Protein AF-A0A2S7JE10-F1 (afdb_monomer)

Foldseek 3Di:
DAEEEDEADPVCNVVVVVVVVVCVVPDPDDYDYHYDYVVVDPDLLAQKEWAQDPDDDPDQAAPPGHGDHDDHRPQGQPDMDGNCVDPLCPCVDPVCVVPDDPCCVSRVVSDDPVNYHYDPCLAEPACQGVNEDPSRPDYDPPRDQLVDPVCVPGHPNVVVVVVVCVVPDDDPDDD

Structure (mmCIF, N/CA/C/O backbone):
data_AF-A0A2S7JE10-F1
#
_entry.id   AF-A0A2S7JE10-F1
#
loop_
_atom_site.group_PDB
_atom_site.id
_atom_site.type_symbol
_atom_site.label_atom_id
_atom_site.label_alt_id
_atom_site.label_comp_id
_atom_site.label_asym_id
_atom_site.label_entity_id
_atom_site.label_seq_id
_atom_site.pdbx_PDB_ins_code
_atom_site.Cartn_x
_atom_site.Cartn_y
_atom_site.Cartn_z
_atom_site.occupancy
_atom_site.B_iso_or_equiv
_atom_site.auth_seq_id
_atom_site.auth_comp_id
_atom_site.auth_asym_id
_atom_site.auth_atom_id
_atom_site.pdbx_PDB_model_num
ATOM 1 N N . MET A 1 1 ? -15.518 5.084 -18.293 1.00 84.81 1 MET A N 1
ATOM 2 C CA . MET A 1 1 ? -16.071 3.874 -17.648 1.00 84.81 1 MET A CA 1
ATOM 3 C C . MET A 1 1 ? -16.402 4.218 -16.202 1.00 84.81 1 MET A C 1
ATOM 5 O O . MET A 1 1 ? -15.542 4.769 -15.527 1.00 84.81 1 M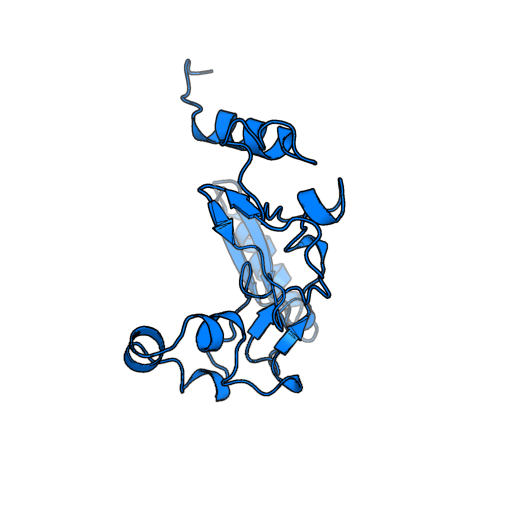ET A O 1
ATOM 9 N N . ILE A 1 2 ? -17.633 3.972 -15.753 1.00 92.38 2 ILE A N 1
ATOM 10 C CA . ILE A 1 2 ? -18.110 4.287 -14.395 1.00 92.38 2 ILE A CA 1
ATOM 11 C C . ILE A 1 2 ? -17.803 3.098 -13.473 1.00 92.38 2 ILE A C 1
ATOM 13 O O . ILE A 1 2 ? -18.113 1.964 -13.826 1.00 92.38 2 ILE A O 1
ATOM 17 N N . ARG A 1 3 ? -17.210 3.334 -12.297 1.00 93.19 3 ARG A N 1
ATOM 18 C CA . ARG A 1 3 ? -16.932 2.285 -11.296 1.00 93.19 3 ARG A CA 1
ATOM 19 C C . ARG A 1 3 ? -18.023 2.269 -10.233 1.00 93.19 3 ARG A C 1
ATOM 21 O O . ARG A 1 3 ? -18.309 3.313 -9.652 1.00 93.19 3 ARG A O 1
ATOM 28 N N . ILE A 1 4 ? -18.611 1.103 -9.985 1.00 91.50 4 ILE A N 1
ATOM 29 C CA . ILE A 1 4 ? -19.710 0.911 -9.036 1.00 91.50 4 ILE A CA 1
ATOM 30 C C . ILE A 1 4 ? -19.356 -0.254 -8.111 1.00 91.50 4 ILE A C 1
ATOM 32 O O . ILE A 1 4 ? -19.006 -1.336 -8.575 1.00 91.50 4 ILE A O 1
ATOM 36 N N . PHE A 1 5 ? -19.462 -0.033 -6.803 1.00 92.38 5 PHE A N 1
ATOM 37 C CA . PHE A 1 5 ? -19.217 -1.046 -5.779 1.00 92.38 5 PHE A CA 1
ATOM 38 C C . PHE A 1 5 ? -20.545 -1.447 -5.143 1.00 92.38 5 PHE A C 1
ATOM 40 O O . PHE A 1 5 ? -21.323 -0.576 -4.753 1.00 92.38 5 PHE A O 1
ATOM 47 N N . ILE A 1 6 ? -20.817 -2.748 -5.058 1.00 94.50 6 ILE A N 1
ATOM 48 C CA . ILE A 1 6 ? -22.088 -3.275 -4.539 1.00 94.50 6 ILE A CA 1
ATOM 49 C C . ILE A 1 6 ? -21.771 -4.296 -3.451 1.00 94.50 6 ILE A C 1
ATOM 51 O O . ILE A 1 6 ? -20.985 -5.209 -3.687 1.00 94.50 6 ILE A O 1
ATOM 55 N N . GLY A 1 7 ? -22.379 -4.166 -2.271 1.00 89.69 7 GLY A N 1
ATOM 56 C CA . GLY A 1 7 ? -22.263 -5.173 -1.213 1.00 89.69 7 GLY A CA 1
ATOM 57 C C . GLY A 1 7 ? -22.737 -6.551 -1.683 1.00 89.69 7 GLY A C 1
ATOM 58 O O . GLY A 1 7 ? -23.748 -6.653 -2.381 1.00 89.69 7 GLY A O 1
ATOM 59 N N . TYR A 1 8 ? -22.011 -7.602 -1.305 1.00 90.50 8 TYR A N 1
ATOM 60 C CA . TYR A 1 8 ? -22.389 -8.990 -1.569 1.00 90.50 8 TYR A CA 1
ATOM 61 C C . TYR A 1 8 ? -22.473 -9.776 -0.257 1.00 90.50 8 TYR A C 1
ATOM 63 O O . TYR A 1 8 ? -21.472 -9.949 0.442 1.00 90.50 8 TYR A O 1
ATOM 71 N N . ASP A 1 9 ? -23.666 -10.290 0.041 1.00 83.44 9 ASP A N 1
ATOM 72 C CA . ASP A 1 9 ? -23.924 -11.221 1.138 1.00 83.44 9 ASP A CA 1
ATOM 73 C C . ASP A 1 9 ? -24.407 -12.557 0.550 1.00 83.44 9 ASP A C 1
ATOM 75 O O . ASP A 1 9 ? -25.439 -12.576 -0.126 1.00 83.44 9 ASP A O 1
ATOM 79 N N . PRO A 1 10 ? -23.710 -13.687 0.780 1.00 78.88 10 PRO A N 1
ATOM 80 C CA . PRO A 1 10 ? -24.144 -14.983 0.261 1.00 78.88 10 PRO A CA 1
ATOM 81 C C . PRO A 1 10 ? -25.499 -15.446 0.823 1.00 78.88 10 PRO A C 1
ATOM 83 O O . PRO A 1 10 ? -26.155 -16.270 0.190 1.00 78.88 10 PRO A O 1
ATOM 86 N N . ARG A 1 11 ? -25.946 -14.920 1.974 1.00 87.44 11 ARG A N 1
ATOM 87 C CA . ARG A 1 11 ? -27.270 -15.215 2.553 1.00 87.44 11 ARG A CA 1
ATOM 88 C C . ARG A 1 11 ? -28.408 -14.556 1.768 1.00 87.44 11 ARG A C 1
ATOM 90 O O . ARG A 1 11 ? -29.533 -15.039 1.821 1.00 87.44 11 ARG A O 1
ATOM 97 N N . GLU A 1 12 ? -28.111 -13.492 1.017 1.00 91.00 12 GLU A N 1
ATOM 98 C CA . GLU A 1 12 ? -29.081 -12.693 0.253 1.00 91.00 12 GLU A CA 1
ATOM 99 C C . GLU A 1 12 ? -28.551 -12.314 -1.147 1.00 91.00 12 GLU A C 1
ATOM 101 O O . GLU A 1 12 ? -28.749 -11.200 -1.636 1.00 91.00 12 GLU A O 1
ATOM 106 N N . ALA A 1 13 ? -27.887 -13.247 -1.842 1.00 88.38 13 ALA A N 1
ATOM 107 C CA . ALA A 1 13 ? -27.207 -12.984 -3.121 1.00 88.38 13 ALA A CA 1
ATOM 108 C C . ALA A 1 13 ? -28.113 -12.360 -4.210 1.00 88.38 13 ALA A C 1
ATOM 110 O O . ALA A 1 13 ? -27.641 -11.634 -5.091 1.00 88.38 13 ALA A O 1
ATOM 111 N N . VAL A 1 14 ? -29.428 -12.598 -4.136 1.00 90.12 14 VAL A N 1
ATOM 112 C CA . VAL A 1 14 ? -30.427 -12.012 -5.042 1.00 90.12 14 VAL A CA 1
ATOM 113 C C . VAL A 1 14 ? -30.386 -10.479 -5.053 1.00 90.12 14 VAL A C 1
ATOM 115 O O . VAL A 1 14 ? -30.531 -9.885 -6.121 1.00 90.12 14 VAL A O 1
ATOM 118 N N . ALA A 1 15 ? -30.115 -9.827 -3.915 1.00 87.88 15 ALA A N 1
ATOM 119 C CA . ALA A 1 15 ? -30.069 -8.368 -3.821 1.00 87.88 15 ALA A CA 1
ATOM 120 C C . ALA A 1 15 ? -28.933 -7.775 -4.674 1.00 87.88 15 ALA A C 1
ATOM 122 O O . ALA A 1 15 ? -29.152 -6.829 -5.438 1.00 87.88 15 ALA A O 1
ATOM 123 N N . TYR A 1 16 ? -27.743 -8.385 -4.615 1.00 95.25 16 TYR A N 1
ATOM 124 C CA . TYR A 1 16 ? -26.602 -8.014 -5.455 1.00 95.25 16 TYR A CA 1
ATOM 125 C C . TYR A 1 16 ? -26.938 -8.170 -6.944 1.00 95.25 16 TYR A C 1
ATOM 127 O O . TYR A 1 16 ? -26.761 -7.230 -7.721 1.00 95.25 16 TYR A O 1
ATOM 135 N N . HIS A 1 17 ? -27.467 -9.331 -7.348 1.00 95.50 17 HIS A N 1
ATOM 136 C CA . HIS A 1 17 ? -27.741 -9.618 -8.758 1.00 95.50 17 HIS A CA 1
ATOM 137 C C . HIS A 1 17 ? -28.845 -8.735 -9.348 1.00 95.50 17 HIS A C 1
ATOM 139 O O . HIS A 1 17 ? -28.707 -8.278 -10.483 1.00 95.50 17 HIS A O 1
ATOM 145 N N . VAL A 1 18 ? -29.909 -8.447 -8.590 1.00 96.62 18 VAL A N 1
ATOM 146 C CA . VAL A 1 18 ? -30.977 -7.531 -9.026 1.00 96.62 18 VAL A CA 1
ATOM 147 C C . VAL A 1 18 ? -30.424 -6.121 -9.240 1.00 96.62 18 VAL A C 1
ATOM 149 O O . VAL A 1 18 ? -30.675 -5.520 -10.288 1.00 96.62 18 VAL A O 1
ATOM 152 N N . CYS A 1 19 ? -29.624 -5.616 -8.295 1.00 95.19 19 CYS A N 1
ATOM 153 C CA . CYS A 1 19 ? -28.987 -4.304 -8.403 1.00 95.19 19 CYS A CA 1
ATOM 154 C C . CYS A 1 19 ? -28.026 -4.236 -9.602 1.00 95.19 19 CYS A C 1
ATOM 156 O O . CYS A 1 19 ? -28.164 -3.362 -10.463 1.00 95.19 19 CYS A O 1
ATOM 158 N N . ALA A 1 20 ? -27.111 -5.206 -9.715 1.00 96.62 20 ALA A N 1
ATOM 159 C CA . ALA A 1 20 ? -26.136 -5.275 -10.800 1.00 96.62 20 ALA A CA 1
ATOM 160 C C . ALA A 1 20 ? -26.811 -5.365 -12.181 1.00 96.62 20 ALA A C 1
ATOM 162 O O . ALA A 1 20 ? -26.449 -4.626 -13.096 1.00 96.62 20 ALA A O 1
ATOM 163 N N . ASN A 1 21 ?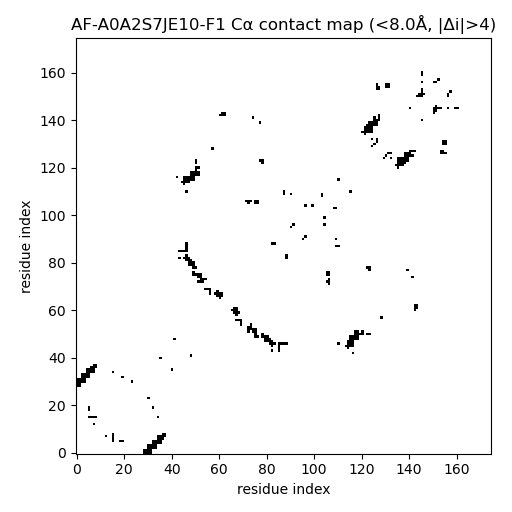 -27.836 -6.212 -12.327 1.00 96.75 21 ASN A N 1
ATOM 164 C CA . ASN A 1 21 ? -28.583 -6.354 -13.578 1.00 96.75 21 ASN A CA 1
ATOM 165 C C . ASN A 1 21 ? -29.342 -5.069 -13.952 1.00 96.75 21 ASN A C 1
ATOM 167 O O . ASN A 1 21 ? -29.363 -4.681 -15.120 1.00 96.75 21 ASN A O 1
ATOM 171 N N . SER A 1 22 ? -29.937 -4.382 -12.971 1.00 96.56 22 SER A N 1
ATOM 172 C CA . SER A 1 22 ? -30.597 -3.089 -13.193 1.00 96.56 22 SER A CA 1
ATOM 173 C C . SER A 1 22 ? -29.611 -2.041 -13.725 1.00 96.56 22 SER A C 1
ATOM 175 O O . SER A 1 22 ? -29.868 -1.403 -14.747 1.00 96.56 22 SER A O 1
ATOM 177 N N . ILE A 1 23 ? -28.431 -1.932 -13.104 1.00 97.38 23 ILE A N 1
ATOM 178 C CA . ILE A 1 23 ? -27.361 -1.027 -13.548 1.00 97.38 23 ILE A CA 1
ATOM 179 C C . ILE A 1 23 ? -26.952 -1.330 -14.993 1.00 97.38 23 ILE A C 1
ATOM 181 O O . ILE A 1 23 ? -26.913 -0.4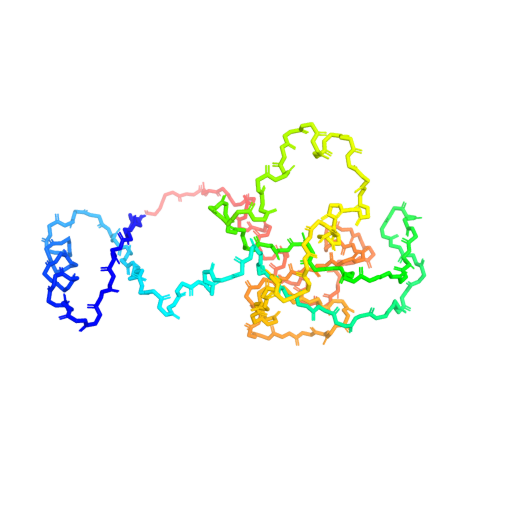16 -15.815 1.00 97.38 23 ILE A O 1
ATOM 185 N N . VAL A 1 24 ? -26.695 -2.599 -15.326 1.00 94.75 24 VAL A N 1
ATOM 186 C CA . VAL A 1 24 ? -26.296 -3.005 -16.686 1.00 94.75 24 VAL A CA 1
ATOM 187 C C . VAL A 1 24 ? -27.362 -2.640 -17.723 1.00 94.75 24 VAL A C 1
ATOM 189 O O . VAL A 1 24 ? -27.023 -2.157 -18.800 1.00 94.75 24 VAL A O 1
ATOM 192 N N . ARG A 1 25 ? -28.651 -2.816 -17.406 1.00 97.38 25 ARG A N 1
ATOM 193 C CA . ARG A 1 25 ? -29.761 -2.511 -18.327 1.00 97.38 25 ARG A CA 1
ATOM 194 C C . ARG A 1 25 ? -29.966 -1.020 -18.587 1.00 97.38 25 ARG A C 1
ATOM 196 O O . ARG A 1 25 ? -30.496 -0.664 -19.638 1.00 97.38 25 ARG A O 1
ATOM 203 N N . HIS A 1 26 ? -29.619 -0.164 -17.629 1.00 97.25 26 HIS A N 1
ATOM 204 C CA . HIS A 1 26 ? -29.956 1.262 -17.672 1.00 97.25 26 HIS A CA 1
ATOM 205 C C . HIS A 1 26 ? -28.751 2.189 -17.867 1.00 97.25 26 HIS A C 1
ATOM 207 O O . HIS A 1 26 ? -28.935 3.361 -18.212 1.00 97.25 26 HIS A O 1
ATOM 213 N N . ALA A 1 27 ? -27.526 1.699 -17.678 1.00 95.69 27 ALA A N 1
ATOM 214 C CA . ALA A 1 27 ? -26.325 2.488 -17.902 1.00 95.69 27 ALA A CA 1
ATOM 215 C C . ALA A 1 27 ? -26.192 2.899 -19.379 1.00 95.69 27 ALA A C 1
ATOM 217 O O . ALA A 1 27 ? -26.257 2.078 -20.288 1.00 95.69 27 ALA A O 1
ATOM 218 N N . ARG A 1 28 ? -25.961 4.195 -19.621 1.00 96.81 28 ARG A N 1
ATOM 219 C CA . ARG A 1 28 ? -25.696 4.761 -20.962 1.00 96.81 28 ARG A CA 1
ATOM 220 C C . ARG A 1 28 ? -24.202 4.923 -21.262 1.00 96.81 28 ARG A C 1
ATOM 222 O O . ARG A 1 28 ? -23.826 5.479 -22.287 1.00 96.81 28 ARG A O 1
ATOM 229 N N . GLN A 1 29 ? -23.354 4.473 -20.344 1.00 96.81 29 GLN A N 1
ATOM 230 C CA . GLN A 1 29 ? -21.898 4.481 -20.434 1.00 96.81 29 GLN A CA 1
ATOM 231 C C . GLN A 1 29 ? -21.371 3.147 -19.885 1.00 96.81 29 GLN A C 1
ATOM 233 O O . GLN A 1 29 ? -22.025 2.568 -19.017 1.00 96.81 29 GLN A O 1
ATOM 238 N N . PRO A 1 30 ? -20.199 2.658 -20.330 1.00 97.31 30 PRO A N 1
ATOM 239 C CA . PRO A 1 30 ? -19.614 1.428 -19.799 1.00 97.31 30 PRO A CA 1
ATOM 240 C C . PRO A 1 30 ? -19.436 1.484 -18.277 1.00 97.31 30 PRO A C 1
ATOM 242 O O . PRO A 1 30 ? -18.885 2.463 -17.761 1.00 97.31 30 PRO A O 1
ATOM 245 N N . VAL A 1 31 ? -19.854 0.426 -17.581 1.00 96.75 31 VAL A N 1
ATOM 246 C CA . VAL A 1 31 ? -19.737 0.266 -16.124 1.00 96.75 31 VAL A CA 1
ATOM 247 C C . VAL A 1 31 ? -18.779 -0.872 -15.770 1.00 96.75 31 VAL A C 1
ATOM 249 O O . VAL A 1 31 ? -18.721 -1.878 -16.471 1.00 96.75 31 VAL A O 1
ATOM 252 N N . ALA A 1 32 ? -18.062 -0.723 -14.661 1.00 96.81 32 ALA A N 1
ATOM 253 C CA . ALA A 1 32 ? -17.361 -1.797 -13.966 1.00 96.81 32 ALA A CA 1
ATOM 254 C C . ALA A 1 32 ? -18.033 -1.988 -12.603 1.00 96.81 32 ALA A C 1
ATOM 256 O O . ALA A 1 32 ? -18.100 -1.041 -11.816 1.00 96.81 32 ALA A O 1
ATOM 257 N N . ILE A 1 33 ? -18.561 -3.186 -12.353 1.00 96.44 33 ILE A N 1
ATOM 258 C CA . ILE A 1 33 ? -19.262 -3.532 -11.114 1.00 96.44 33 ILE A CA 1
ATOM 259 C C . ILE A 1 33 ? -18.355 -4.444 -10.291 1.00 96.44 33 ILE A C 1
ATOM 261 O O . ILE A 1 33 ? -18.026 -5.542 -10.737 1.00 96.44 33 ILE A O 1
ATOM 265 N N . THR A 1 34 ? -17.976 -3.995 -9.095 1.00 94.44 34 THR A N 1
ATOM 266 C CA . THR A 1 34 ? -17.126 -4.756 -8.173 1.00 94.44 34 THR A CA 1
ATOM 267 C C . THR A 1 34 ? -17.946 -5.196 -6.956 1.00 94.44 34 THR A C 1
ATOM 269 O O . THR A 1 34 ? -18.407 -4.331 -6.201 1.00 94.44 34 THR A O 1
ATOM 272 N N . PRO A 1 35 ? -18.141 -6.508 -6.730 1.00 91.94 35 PRO A N 1
ATOM 273 C CA . PRO A 1 35 ? -18.759 -6.998 -5.506 1.00 91.94 35 PRO A CA 1
ATOM 274 C C . PRO A 1 35 ? -17.851 -6.735 -4.301 1.00 91.94 35 PRO A C 1
ATOM 276 O O . PRO A 1 35 ? -16.663 -7.047 -4.327 1.00 91.94 35 PRO A O 1
ATOM 279 N N . LEU A 1 36 ? -18.427 -6.200 -3.230 1.00 87.50 36 LEU A N 1
ATOM 280 C CA . LEU A 1 36 ? -17.804 -6.099 -1.915 1.00 87.50 36 LEU A CA 1
ATOM 281 C C . LEU A 1 36 ? -18.320 -7.255 -1.062 1.00 87.50 36 LEU A C 1
ATOM 283 O O . LEU A 1 36 ? -19.308 -7.118 -0.341 1.00 87.50 36 LEU A O 1
ATOM 287 N N . ALA A 1 37 ? -17.689 -8.417 -1.203 1.00 82.44 37 ALA A N 1
ATOM 288 C CA . ALA A 1 37 ? -17.997 -9.575 -0.378 1.00 82.44 37 ALA A CA 1
ATOM 289 C C . ALA A 1 37 ? -17.100 -9.574 0.859 1.00 82.44 37 ALA A C 1
ATOM 291 O O . ALA A 1 37 ? -15.887 -9.458 0.716 1.00 82.44 37 ALA A O 1
ATOM 292 N N . LEU A 1 38 ? -17.657 -9.761 2.058 1.00 68.94 38 LEU A N 1
ATOM 293 C CA . LEU A 1 38 ? -16.886 -9.637 3.306 1.00 68.94 38 LEU A CA 1
ATOM 294 C C . LEU A 1 38 ? -15.630 -10.530 3.345 1.00 68.94 38 LEU A C 1
ATOM 296 O O . LEU A 1 38 ? -14.586 -10.095 3.794 1.00 68.94 38 LEU A O 1
ATOM 300 N N . HIS A 1 39 ? -15.690 -11.743 2.792 1.00 69.56 39 HIS A N 1
ATOM 301 C CA . HIS A 1 39 ? -14.535 -12.652 2.710 1.00 69.56 39 HIS A CA 1
ATOM 302 C C . HIS A 1 39 ? -13.479 -12.245 1.664 1.00 69.56 39 HIS A C 1
ATOM 304 O O . HIS A 1 39 ? -12.370 -12.767 1.672 1.00 69.56 39 HIS A O 1
ATOM 310 N N . THR A 1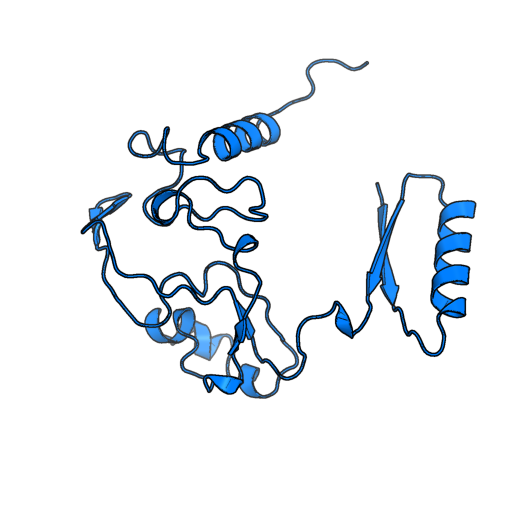 40 ? -13.838 -11.360 0.730 1.00 71.25 40 THR A N 1
ATOM 311 C CA . THR A 1 40 ? -12.900 -10.703 -0.198 1.00 71.25 40 THR A CA 1
ATOM 312 C C . THR A 1 40 ? -12.381 -9.387 0.367 1.00 71.25 40 THR A C 1
ATOM 314 O O . THR A 1 40 ? -11.413 -8.834 -0.152 1.00 71.25 40 THR A O 1
ATOM 317 N N . LEU A 1 41 ? -13.036 -8.882 1.418 1.00 67.44 41 LEU A N 1
ATOM 318 C CA . LEU A 1 41 ? -12.532 -7.773 2.194 1.00 67.44 41 LEU A CA 1
ATOM 319 C C . LEU A 1 41 ? -11.425 -8.288 3.126 1.00 67.44 41 LEU A C 1
ATOM 321 O O . LEU A 1 41 ? -11.370 -9.473 3.461 1.00 67.44 41 LEU A O 1
ATOM 325 N N . PRO A 1 42 ? -10.494 -7.412 3.505 1.00 70.19 42 PRO A N 1
ATOM 326 C CA . PRO A 1 42 ? -9.373 -7.776 4.357 1.00 70.19 42 PRO A CA 1
ATOM 327 C C . PRO A 1 42 ? -9.879 -8.197 5.741 1.00 70.19 42 PRO A C 1
ATOM 329 O O . PRO A 1 42 ? -10.935 -7.742 6.172 1.00 70.19 42 PRO A O 1
ATOM 332 N N . ASP A 1 43 ? -9.119 -9.036 6.444 1.00 81.94 43 ASP A N 1
ATOM 333 C CA . ASP A 1 43 ? -9.447 -9.488 7.799 1.00 81.94 43 ASP A CA 1
ATOM 334 C C . ASP A 1 43 ? -9.687 -8.289 8.737 1.00 81.94 43 ASP A C 1
ATOM 336 O O . ASP A 1 43 ? -8.753 -7.584 9.126 1.00 81.94 43 ASP A O 1
ATOM 340 N N . GLU A 1 44 ? -10.952 -8.059 9.106 1.00 82.44 44 GLU A N 1
ATOM 341 C CA . GLU A 1 44 ? -11.372 -6.910 9.918 1.00 82.44 44 GLU A CA 1
ATOM 342 C C . GLU A 1 44 ? -10.812 -6.947 11.349 1.00 82.44 44 GLU A C 1
ATOM 344 O O . GLU A 1 44 ? -10.784 -5.911 12.019 1.00 82.44 44 GLU A O 1
ATOM 349 N N . SER A 1 45 ? -10.316 -8.106 11.810 1.00 89.69 45 SER A N 1
ATOM 350 C CA . SER A 1 45 ? -9.601 -8.218 13.089 1.00 89.69 45 SER A CA 1
ATOM 351 C C . SER A 1 45 ? -8.222 -7.556 13.062 1.00 89.69 45 SER A C 1
ATOM 353 O O . SER A 1 45 ? -7.609 -7.353 14.111 1.00 89.69 45 SER A O 1
ATOM 355 N N . LYS A 1 46 ? -7.705 -7.228 11.872 1.00 94.62 46 LYS A N 1
ATOM 356 C CA . LYS A 1 46 ? -6.400 -6.592 11.702 1.00 94.62 46 LYS A CA 1
ATOM 357 C C . LYS A 1 46 ? -6.546 -5.077 11.677 1.00 94.62 46 LYS A C 1
ATOM 359 O O . LYS A 1 46 ? -7.437 -4.512 11.041 1.00 94.62 46 LYS A O 1
ATOM 364 N N . ALA A 1 47 ? -5.628 -4.405 12.362 1.00 95.94 47 ALA A N 1
ATOM 365 C CA . ALA A 1 47 ? -5.526 -2.951 12.361 1.00 95.94 47 ALA A CA 1
ATOM 366 C C . ALA A 1 47 ? -4.880 -2.441 11.065 1.00 95.94 47 ALA A C 1
ATOM 368 O O . ALA A 1 47 ? -5.266 -1.396 10.536 1.00 95.94 47 ALA A O 1
ATOM 369 N N . VAL A 1 48 ? -3.910 -3.191 10.545 1.00 95.38 48 VAL A N 1
ATOM 370 C CA . VAL A 1 48 ? -3.278 -2.952 9.246 1.00 95.38 48 VAL A CA 1
ATOM 371 C C . VAL A 1 48 ? -2.977 -4.285 8.578 1.00 95.38 48 VAL A C 1
ATOM 373 O O . VAL A 1 48 ? -2.763 -5.290 9.255 1.00 95.38 48 VAL A O 1
ATOM 376 N N . MET A 1 49 ? -2.910 -4.294 7.253 1.00 95.25 49 MET A N 1
ATOM 377 C CA . MET A 1 49 ? -2.398 -5.426 6.487 1.00 95.25 49 MET A CA 1
ATOM 378 C C . MET A 1 49 ? -1.343 -4.938 5.501 1.00 95.25 49 MET A C 1
ATOM 380 O O . MET A 1 49 ? -1.518 -3.911 4.846 1.00 95.25 49 MET A O 1
ATOM 384 N N . CYS A 1 50 ? -0.234 -5.662 5.406 1.00 95.88 50 CYS A N 1
ATOM 385 C CA . CYS A 1 50 ? 0.866 -5.329 4.504 1.00 95.88 50 CYS A CA 1
ATOM 386 C C . CYS A 1 50 ? 1.596 -6.597 4.057 1.00 95.88 50 CYS A C 1
ATOM 388 O O . CYS A 1 50 ? 1.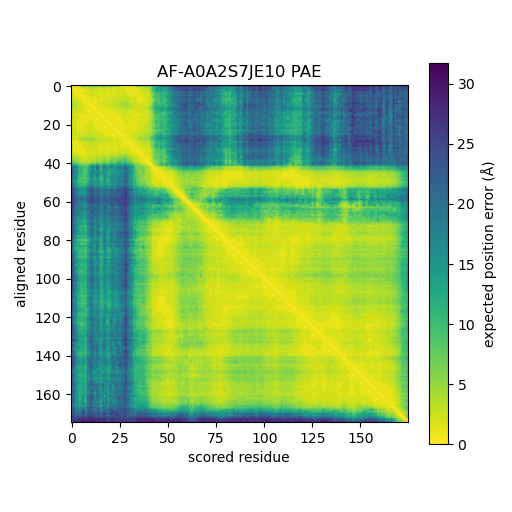414 -7.671 4.632 1.00 95.88 50 CYS A O 1
ATOM 390 N N . VAL A 1 51 ? 2.426 -6.494 3.021 1.00 95.69 51 VAL A N 1
ATOM 391 C CA . VAL A 1 51 ? 3.322 -7.601 2.666 1.00 95.69 51 VAL A CA 1
ATOM 392 C C . VAL A 1 51 ? 4.477 -7.633 3.660 1.00 95.69 51 VAL A C 1
ATOM 394 O O . VAL A 1 51 ? 5.238 -6.672 3.785 1.00 95.69 51 VAL A O 1
ATOM 397 N N . GLN A 1 52 ? 4.603 -8.760 4.352 1.00 94.94 52 GLN A N 1
ATOM 398 C CA . GLN A 1 52 ? 5.604 -8.971 5.388 1.00 94.94 52 GLN A CA 1
ATOM 399 C C . GLN A 1 52 ? 6.875 -9.557 4.767 1.00 94.94 52 GLN A C 1
ATOM 401 O O . GLN A 1 52 ? 7.039 -10.769 4.647 1.00 94.94 52 GLN A O 1
ATOM 406 N N . HIS A 1 53 ? 7.769 -8.678 4.315 1.00 92.50 53 HIS A N 1
ATOM 407 C CA . HIS A 1 53 ? 9.069 -9.075 3.776 1.00 92.50 53 HIS A CA 1
ATOM 408 C C . HIS A 1 53 ? 10.020 -9.511 4.894 1.00 92.50 53 HIS A C 1
ATOM 410 O O . HIS A 1 53 ? 10.326 -8.715 5.783 1.00 92.50 53 HIS A O 1
ATOM 416 N N . ASP A 1 54 ? 10.533 -10.737 4.810 1.00 84.94 54 ASP A N 1
ATOM 417 C CA . ASP A 1 54 ? 11.737 -11.154 5.534 1.00 84.94 54 ASP A CA 1
ATOM 418 C C . ASP A 1 54 ? 12.954 -10.868 4.645 1.00 84.94 54 ASP A C 1
ATOM 420 O O . ASP A 1 54 ? 13.297 -11.634 3.742 1.00 84.94 54 ASP A O 1
ATOM 424 N N . TYR A 1 55 ? 13.523 -9.674 4.809 1.00 78.00 55 TYR A N 1
ATOM 425 C CA . TYR A 1 55 ? 14.551 -9.136 3.925 1.00 78.00 55 TYR A CA 1
ATOM 426 C C . TYR A 1 55 ? 15.802 -8.732 4.706 1.00 78.00 55 TYR A C 1
ATOM 428 O O . TYR A 1 55 ? 15.717 -7.989 5.685 1.00 78.00 55 TYR A O 1
ATOM 436 N N . LYS A 1 56 ? 16.962 -9.158 4.195 1.00 78.69 56 LYS A N 1
ATOM 437 C CA . LYS A 1 56 ? 18.295 -8.712 4.617 1.00 78.69 56 LYS A CA 1
ATOM 438 C C . LYS A 1 56 ? 18.977 -7.968 3.478 1.00 78.69 56 LYS A C 1
ATOM 440 O O . LYS A 1 56 ? 18.864 -8.384 2.322 1.00 78.69 56 LYS A O 1
ATOM 445 N N . THR A 1 57 ? 19.674 -6.882 3.792 1.00 76.56 57 THR A N 1
ATOM 446 C CA . THR A 1 57 ? 20.294 -6.014 2.791 1.00 76.56 57 THR A CA 1
ATOM 447 C C . THR A 1 57 ? 21.341 -6.741 1.969 1.00 76.56 57 THR A C 1
ATOM 449 O O . THR A 1 57 ? 22.258 -7.364 2.497 1.00 76.56 57 THR A O 1
ATOM 452 N N . LYS A 1 58 ? 21.226 -6.619 0.645 1.00 78.25 58 LYS A N 1
ATOM 453 C CA . LYS A 1 58 ? 22.241 -7.116 -0.298 1.00 78.25 58 LYS A CA 1
ATOM 454 C C . LYS A 1 58 ? 23.225 -6.026 -0.726 1.00 78.25 58 LYS A C 1
ATOM 456 O O . LYS A 1 58 ? 24.384 -6.313 -0.996 1.00 78.25 58 LYS A O 1
ATOM 461 N N . ALA A 1 59 ? 22.777 -4.771 -0.741 1.00 75.75 59 ALA A N 1
ATOM 462 C CA . ALA A 1 59 ? 23.584 -3.595 -1.054 1.00 75.75 59 ALA A CA 1
ATOM 463 C C . ALA A 1 59 ? 23.756 -2.703 0.184 1.00 75.75 59 ALA A C 1
ATOM 465 O O . ALA A 1 59 ? 22.830 -2.582 0.983 1.00 75.75 59 ALA A O 1
ATOM 466 N N . GLN A 1 60 ? 24.913 -2.050 0.329 1.00 66.75 60 GLN A N 1
ATOM 467 C CA . GLN A 1 60 ? 25.240 -1.167 1.467 1.00 66.75 60 GLN A CA 1
ATOM 468 C C . GLN A 1 60 ? 24.720 0.280 1.284 1.00 66.75 60 GLN A C 1
ATOM 470 O O . GLN A 1 60 ? 24.556 1.016 2.260 1.00 66.75 60 GLN A O 1
ATOM 475 N N . GLY A 1 61 ? 24.410 0.685 0.047 1.00 72.50 61 GLY A N 1
ATOM 476 C CA . GLY A 1 61 ? 23.904 2.015 -0.310 1.00 72.50 61 GLY A CA 1
ATOM 477 C C . GLY A 1 61 ? 22.639 1.962 -1.172 1.00 72.50 61 GLY A C 1
ATOM 478 O O . GLY A 1 61 ? 22.300 0.915 -1.719 1.00 72.50 61 GLY A O 1
ATOM 479 N N . LYS A 1 62 ? 21.941 3.096 -1.253 1.00 76.56 62 LYS A N 1
ATOM 480 C CA . LYS A 1 62 ? 20.782 3.360 -2.118 1.00 76.56 62 LYS A CA 1
ATOM 481 C C . LYS A 1 62 ? 21.035 4.601 -2.981 1.00 76.56 62 LYS A C 1
ATOM 483 O O . LYS A 1 62 ? 22.071 5.257 -2.851 1.00 76.56 62 LYS A O 1
ATOM 488 N N . TYR A 1 63 ? 20.056 4.955 -3.814 1.00 75.94 63 TYR A N 1
ATOM 489 C CA . TYR A 1 63 ? 20.010 6.219 -4.547 1.00 75.94 63 TYR A CA 1
ATOM 490 C C . TYR A 1 63 ? 20.355 7.428 -3.656 1.00 75.94 63 TYR A C 1
ATOM 492 O O . TYR A 1 63 ? 20.044 7.471 -2.459 1.00 75.94 63 TYR A O 1
ATOM 500 N N . LEU A 1 64 ? 21.042 8.404 -4.256 1.00 79.00 64 LEU A N 1
ATOM 501 C CA . LEU A 1 64 ? 21.462 9.654 -3.611 1.00 79.00 64 LEU A CA 1
ATOM 502 C C . LEU A 1 64 ? 22.318 9.460 -2.341 1.00 79.00 64 LEU A C 1
ATOM 504 O O . LEU A 1 64 ? 22.270 10.274 -1.423 1.00 79.00 64 LEU A O 1
ATOM 508 N N . GLY A 1 65 ? 23.092 8.371 -2.263 1.00 77.69 65 GLY A N 1
ATOM 509 C CA . GLY A 1 65 ? 24.027 8.124 -1.157 1.00 77.69 65 GLY A CA 1
ATOM 510 C C . GLY A 1 65 ? 23.360 7.726 0.164 1.00 77.69 65 GLY A C 1
ATOM 511 O O . GLY A 1 65 ? 24.015 7.696 1.208 1.00 77.69 65 GLY A O 1
ATOM 512 N N . SER A 1 66 ? 22.064 7.403 0.142 1.00 77.25 66 SER A N 1
ATOM 513 C CA . SER A 1 66 ? 21.344 6.963 1.338 1.00 77.25 66 SER A CA 1
ATOM 514 C C . SER A 1 66 ? 21.856 5.601 1.816 1.00 77.25 66 SER A C 1
ATOM 516 O O . SER A 1 66 ? 22.107 4.697 1.020 1.00 77.25 66 SER A O 1
ATOM 518 N N . LYS A 1 67 ? 21.999 5.422 3.134 1.00 81.75 67 LYS A N 1
ATOM 519 C CA . LYS A 1 67 ? 22.465 4.151 3.712 1.00 81.75 67 LYS A CA 1
ATOM 520 C C . LYS A 1 67 ? 21.383 3.076 3.595 1.00 81.75 67 LYS A C 1
ATOM 522 O O . LYS A 1 67 ? 20.221 3.325 3.919 1.00 81.75 67 LYS A O 1
ATOM 527 N N . ASN A 1 68 ? 21.769 1.860 3.212 1.00 81.38 68 ASN A N 1
ATOM 528 C CA . ASN A 1 68 ? 20.872 0.708 3.218 1.00 81.38 68 ASN A CA 1
ATOM 529 C C . ASN A 1 68 ? 21.184 -0.185 4.428 1.00 81.38 68 ASN A C 1
ATOM 531 O O . ASN A 1 68 ? 22.192 -0.881 4.445 1.00 81.38 68 ASN A O 1
ATOM 535 N N . GLN A 1 69 ? 20.334 -0.151 5.455 1.00 82.12 69 GLN A N 1
ATOM 536 C CA . GLN A 1 69 ? 20.550 -0.887 6.711 1.00 82.12 69 GLN A CA 1
ATOM 537 C C . GLN A 1 69 ? 19.428 -1.884 6.982 1.00 82.12 69 GLN A C 1
ATOM 539 O O . GLN A 1 69 ? 18.292 -1.667 6.545 1.00 82.12 69 GLN A O 1
ATOM 544 N N . ASP A 1 70 ? 19.744 -2.946 7.714 1.00 85.31 70 ASP A N 1
ATOM 545 C CA . ASP A 1 70 ? 18.762 -3.905 8.212 1.00 85.31 70 ASP A CA 1
ATOM 546 C C . ASP A 1 70 ? 18.025 -3.352 9.430 1.00 85.31 70 ASP A C 1
ATOM 548 O O . ASP A 1 70 ? 18.614 -2.726 10.311 1.00 85.31 70 ASP A O 1
ATOM 552 N N . TYR A 1 71 ? 16.714 -3.575 9.472 1.00 85.44 71 TYR A N 1
ATOM 553 C CA . TYR A 1 71 ? 15.876 -3.276 10.627 1.00 85.44 71 TYR A CA 1
ATOM 554 C C . TYR A 1 71 ? 14.568 -4.080 10.565 1.00 85.44 71 TYR A C 1
ATOM 556 O O . TYR A 1 71 ? 14.155 -4.489 9.476 1.00 85.44 71 TYR A O 1
ATOM 564 N N . PRO A 1 72 ? 13.882 -4.291 11.705 1.00 90.19 72 PRO A N 1
ATOM 565 C CA . PRO A 1 72 ? 12.615 -5.017 11.729 1.00 90.19 72 PRO A CA 1
ATOM 566 C C . PRO A 1 72 ? 11.564 -4.371 10.825 1.00 90.19 72 PRO A C 1
ATOM 568 O O . PRO A 1 72 ? 11.446 -3.144 10.799 1.00 90.19 72 PRO A O 1
ATOM 571 N N . ARG A 1 73 ? 10.765 -5.194 10.135 1.00 92.06 73 ARG A N 1
ATOM 572 C CA . ARG A 1 73 ? 9.651 -4.754 9.268 1.00 92.06 73 ARG A CA 1
ATOM 573 C C . ARG A 1 73 ? 10.081 -3.885 8.082 1.00 92.06 73 ARG A C 1
ATOM 575 O O . ARG A 1 73 ? 9.340 -3.029 7.595 1.00 92.06 73 ARG A O 1
ATOM 582 N N . LYS A 1 74 ? 11.308 -4.086 7.604 1.00 91.56 74 LYS A N 1
ATOM 583 C CA . LYS A 1 74 ? 11.830 -3.365 6.447 1.00 91.56 74 LYS A CA 1
ATOM 584 C C . LYS A 1 74 ? 10.987 -3.624 5.198 1.00 91.56 74 LYS A C 1
ATOM 586 O O . LYS A 1 74 ? 10.657 -4.759 4.882 1.00 91.56 74 LYS A O 1
ATOM 591 N N . ASN A 1 75 ? 10.668 -2.544 4.483 1.00 91.94 75 ASN A N 1
ATOM 592 C CA . ASN A 1 75 ? 9.815 -2.514 3.288 1.00 91.94 75 ASN A CA 1
ATOM 593 C C . ASN A 1 75 ? 8.328 -2.863 3.516 1.00 91.94 75 ASN A C 1
ATOM 595 O O . ASN A 1 75 ? 7.573 -2.854 2.545 1.00 91.94 75 ASN A O 1
ATOM 599 N N . TRP A 1 76 ? 7.868 -3.099 4.753 1.00 95.12 76 TRP A N 1
ATOM 600 C CA . TRP A 1 76 ? 6.465 -3.457 5.026 1.00 95.12 76 TRP A CA 1
ATOM 601 C C . TRP A 1 76 ? 5.503 -2.290 4.766 1.00 95.12 76 TRP A C 1
ATOM 603 O O . TRP A 1 76 ? 4.466 -2.465 4.139 1.00 95.12 76 TRP A O 1
ATOM 613 N N . SER A 1 77 ? 5.866 -1.076 5.184 1.00 93.31 77 SER A N 1
ATOM 614 C CA . SER A 1 77 ? 4.997 0.113 5.141 1.00 93.31 77 SER A CA 1
ATOM 615 C C . SER A 1 77 ? 4.93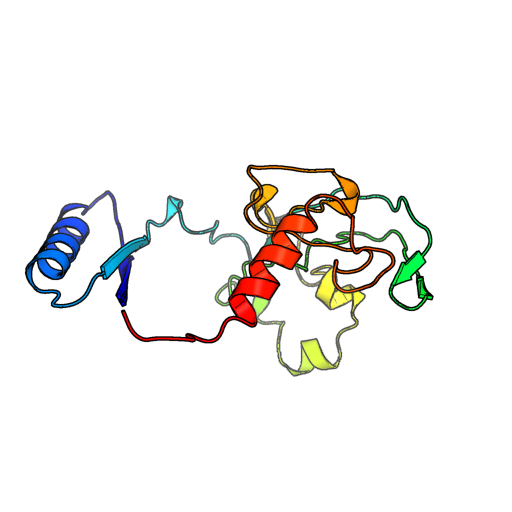9 0.845 3.792 1.00 93.31 77 SER A C 1
ATOM 617 O O . SER A 1 77 ? 4.441 1.962 3.720 1.00 93.31 77 SER A O 1
ATOM 619 N N . SER A 1 78 ? 5.436 0.230 2.718 1.00 91.75 78 SER A N 1
ATOM 620 C CA . SER A 1 78 ? 5.383 0.797 1.358 1.00 91.75 78 SER A CA 1
ATOM 621 C C . SER A 1 78 ? 4.010 0.663 0.703 1.00 91.75 78 SER A C 1
ATOM 623 O O . SER A 1 78 ? 3.612 1.520 -0.078 1.00 91.75 78 SER A O 1
ATOM 625 N N . VAL A 1 79 ? 3.275 -0.390 1.063 1.00 93.31 79 VAL A N 1
ATOM 626 C CA . VAL A 1 79 ? 1.870 -0.587 0.710 1.00 93.31 79 VAL A CA 1
ATOM 627 C C . VAL A 1 79 ? 1.169 -1.110 1.950 1.00 93.31 79 VAL A C 1
ATOM 629 O O . VAL A 1 79 ? 1.511 -2.176 2.465 1.00 93.31 79 VAL A O 1
ATOM 632 N N . VAL A 1 80 ? 0.199 -0.343 2.438 1.00 94.50 80 VAL A N 1
ATOM 633 C CA . VAL A 1 80 ? -0.543 -0.664 3.655 1.00 94.50 80 VAL A CA 1
ATOM 634 C C . VAL A 1 80 ? -2.022 -0.549 3.365 1.00 94.50 80 VAL A C 1
ATOM 636 O O . VAL A 1 80 ? -2.497 0.484 2.896 1.00 94.50 80 VAL A O 1
ATOM 639 N N . LEU A 1 81 ? -2.750 -1.604 3.693 1.00 92.00 81 LEU A N 1
ATOM 640 C CA . LEU A 1 81 ? -4.192 -1.556 3.787 1.00 92.00 81 LEU A CA 1
ATOM 641 C C . LEU A 1 81 ? -4.564 -1.245 5.231 1.00 92.00 81 LEU A C 1
ATOM 643 O O . LEU A 1 81 ? -4.237 -2.001 6.145 1.00 92.00 81 LEU A O 1
ATOM 647 N N . TRP A 1 82 ? -5.186 -0.089 5.433 1.00 92.75 82 TRP A N 1
ATOM 648 C CA . TRP A 1 82 ? -5.402 0.471 6.759 1.00 92.75 82 TRP A CA 1
ATOM 649 C C . TRP A 1 82 ? -6.851 0.300 7.206 1.00 92.75 82 TRP A C 1
ATOM 651 O O . TRP A 1 82 ? -7.767 0.817 6.564 1.00 92.75 82 TRP A O 1
ATOM 661 N N . ASN A 1 83 ? -7.069 -0.369 8.340 1.00 91.94 83 ASN A N 1
ATOM 662 C CA . ASN A 1 83 ? -8.386 -0.424 8.963 1.00 91.94 83 ASN A CA 1
ATOM 663 C C . ASN A 1 83 ? -8.576 0.809 9.856 1.00 91.94 83 ASN A C 1
ATOM 665 O O . ASN A 1 83 ? -8.265 0.801 11.051 1.00 91.94 83 ASN A O 1
ATOM 669 N N . CYS A 1 84 ? -9.072 1.901 9.271 1.00 88.25 84 CYS A N 1
ATOM 670 C CA . CYS A 1 84 ? -9.259 3.169 9.985 1.00 88.25 84 CYS A CA 1
ATOM 671 C C . CYS A 1 84 ? -10.252 3.064 11.157 1.00 88.25 84 CYS A C 1
ATOM 673 O O . CYS A 1 84 ? -10.194 3.883 12.070 1.00 88.25 84 CYS A O 1
ATOM 675 N N . GLY A 1 85 ? -11.144 2.066 11.149 1.00 88.94 85 GLY A N 1
ATOM 676 C CA . GLY A 1 85 ? -12.114 1.824 12.220 1.00 88.94 85 GLY A CA 1
ATOM 677 C C . GLY A 1 85 ? -11.565 1.021 13.404 1.00 88.94 85 GLY A C 1
ATOM 678 O O . GLY A 1 85 ? -12.196 0.992 14.462 1.00 88.94 85 GLY A O 1
ATOM 679 N N . HIS A 1 86 ? -10.398 0.382 13.263 1.00 94.00 86 HIS A N 1
ATOM 680 C CA . HIS A 1 86 ? -9.861 -0.496 14.298 1.00 94.00 86 HIS A CA 1
ATOM 681 C C . HIS A 1 86 ? -9.475 0.293 15.569 1.00 94.00 86 HIS A C 1
ATOM 683 O O . HIS A 1 86 ? -8.716 1.263 15.472 1.00 94.00 86 HIS A O 1
ATOM 689 N N . PRO A 1 87 ? -9.901 -0.118 16.784 1.00 95.69 87 PRO A N 1
ATOM 690 C CA . PRO A 1 87 ? -9.625 0.623 18.020 1.00 95.69 87 PRO A CA 1
ATOM 691 C C . PRO A 1 87 ? -8.139 0.907 18.274 1.00 95.69 87 PRO A C 1
ATOM 693 O O . PRO A 1 87 ? -7.800 1.993 18.739 1.00 95.69 87 PRO A O 1
ATOM 696 N N . ALA A 1 88 ? -7.248 -0.025 17.917 1.00 97.00 88 ALA A N 1
ATOM 697 C CA . ALA A 1 88 ? -5.798 0.152 18.064 1.00 97.00 88 ALA A CA 1
ATOM 698 C C . ALA A 1 88 ? -5.220 1.305 17.217 1.00 97.00 88 ALA A C 1
ATOM 700 O O . ALA A 1 88 ? -4.168 1.839 17.554 1.00 97.00 88 ALA A O 1
ATOM 701 N N . ASN A 1 89 ? -5.912 1.737 16.156 1.00 97.00 89 ASN A N 1
ATOM 702 C CA . ASN A 1 89 ? -5.485 2.867 15.330 1.00 97.00 89 ASN A CA 1
ATOM 703 C C . ASN A 1 89 ? -5.931 4.230 15.881 1.00 97.00 89 ASN A C 1
ATOM 705 O O . ASN A 1 89 ? -5.487 5.253 15.371 1.00 97.00 89 ASN A O 1
ATOM 709 N N . ARG A 1 90 ? -6.739 4.283 16.954 1.00 96.19 90 ARG A N 1
ATOM 710 C CA . ARG A 1 90 ? -7.182 5.554 17.568 1.00 96.19 90 ARG A CA 1
ATOM 711 C C . ARG A 1 90 ? -6.031 6.414 18.096 1.00 96.19 90 ARG A C 1
ATOM 713 O O . ARG A 1 90 ? -6.187 7.623 18.220 1.00 96.19 90 ARG A O 1
ATOM 720 N N . VAL A 1 91 ? -4.888 5.800 18.408 1.00 96.69 91 VAL A N 1
ATOM 721 C CA . VAL A 1 91 ? -3.675 6.507 18.848 1.00 96.69 91 VAL A CA 1
ATOM 722 C C . VAL A 1 91 ? -3.015 7.304 17.717 1.00 96.69 91 VAL A C 1
ATOM 724 O O . VAL A 1 91 ? -2.307 8.273 17.987 1.00 96.69 91 VAL A O 1
ATOM 727 N N . VAL A 1 92 ? -3.273 6.941 16.453 1.00 96.31 92 VAL A N 1
ATOM 728 C CA . VAL A 1 92 ? -2.665 7.552 15.262 1.00 96.31 92 VAL A CA 1
ATOM 729 C C . VAL A 1 92 ? -3.373 8.866 14.928 1.00 96.31 92 VAL A C 1
ATOM 731 O O . VAL A 1 92 ? -4.143 8.989 13.980 1.00 96.31 92 VAL A O 1
ATOM 734 N N . THR A 1 93 ? -3.130 9.860 15.774 1.00 96.94 93 THR A N 1
ATOM 735 C CA . THR A 1 93 ? -3.592 11.243 15.618 1.00 96.94 93 THR A CA 1
ATOM 736 C C . THR A 1 93 ? -2.579 12.073 14.817 1.00 96.94 93 THR A C 1
ATOM 738 O O . THR A 1 93 ? -1.418 11.670 14.715 1.00 96.94 93 THR A O 1
ATOM 741 N N . PRO A 1 94 ? -2.948 13.262 14.297 1.00 97.19 94 PRO A N 1
ATOM 742 C CA . PRO A 1 94 ? -1.978 14.168 13.677 1.00 97.19 94 PRO A CA 1
ATOM 743 C C . PRO A 1 94 ? -0.773 14.459 14.582 1.00 97.19 94 PRO A C 1
ATOM 745 O O . PRO A 1 94 ? 0.363 14.347 14.138 1.00 97.19 94 PRO A O 1
ATOM 748 N N . ALA A 1 95 ? -1.014 14.705 15.875 1.00 97.69 95 ALA A N 1
ATOM 749 C CA . ALA A 1 95 ? 0.048 14.914 16.857 1.00 97.69 95 ALA A CA 1
ATOM 750 C C . ALA A 1 95 ? 0.942 13.674 17.037 1.00 97.69 95 ALA A C 1
ATOM 752 O O . ALA A 1 95 ? 2.153 13.811 17.182 1.00 97.69 95 ALA A O 1
ATOM 753 N N . PHE A 1 96 ? 0.380 12.461 17.011 1.00 97.25 96 PHE A N 1
ATOM 754 C CA . PHE A 1 96 ? 1.175 11.229 17.061 1.00 97.25 96 PHE A CA 1
ATOM 755 C C . PHE A 1 96 ? 2.085 11.086 15.837 1.00 97.25 96 PHE A C 1
ATOM 757 O O . PHE A 1 96 ? 3.235 10.683 15.981 1.00 97.25 96 PHE A O 1
ATOM 764 N N . VAL A 1 97 ? 1.587 11.417 14.642 1.00 95.31 97 VAL A N 1
ATOM 765 C CA . VAL A 1 97 ? 2.370 11.343 13.399 1.00 95.31 97 VAL A CA 1
ATOM 766 C C . VAL A 1 97 ? 3.465 12.407 13.378 1.00 95.31 97 VAL A C 1
ATOM 768 O O . VAL A 1 97 ? 4.605 12.092 13.057 1.00 95.31 97 VAL A O 1
ATOM 771 N N . GLU A 1 98 ? 3.140 13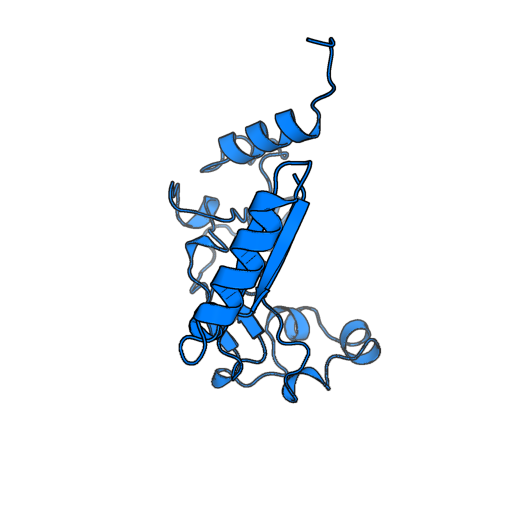.641 13.763 1.00 96.94 98 GLU A N 1
ATOM 772 C CA . GLU A 1 98 ? 4.081 14.766 13.782 1.00 96.94 98 GLU A CA 1
ATOM 773 C C . GLU A 1 98 ? 5.223 14.561 14.786 1.00 96.94 98 GLU A C 1
ATOM 775 O O . GLU A 1 98 ? 6.376 14.860 14.486 1.00 96.94 98 GLU A O 1
ATOM 780 N N . ASN A 1 99 ? 4.919 13.999 15.960 1.00 96.94 99 ASN A N 1
ATOM 781 C CA . ASN A 1 99 ? 5.912 13.742 17.008 1.00 96.94 99 ASN A CA 1
ATOM 782 C C . ASN A 1 99 ? 6.545 12.341 16.921 1.00 96.94 99 ASN A C 1
ATOM 784 O O . ASN A 1 99 ? 7.447 12.012 17.695 1.00 96.94 99 ASN A O 1
ATOM 788 N N . GLY A 1 100 ? 6.058 11.492 16.015 1.00 95.38 100 GLY A N 1
ATOM 789 C CA . GLY A 1 100 ? 6.488 10.110 15.876 1.00 95.38 100 GLY A CA 1
ATOM 790 C C . GLY A 1 100 ? 7.808 9.987 15.123 1.00 95.38 100 GLY A C 1
ATOM 791 O O . GLY A 1 100 ? 8.056 10.661 14.125 1.00 95.38 100 GLY A O 1
ATOM 792 N N . SER A 1 101 ? 8.670 9.068 15.558 1.00 96.38 101 SER A N 1
ATOM 793 C CA . SER A 1 101 ? 9.874 8.755 14.780 1.00 96.38 101 SER A CA 1
ATOM 794 C C . SER A 1 101 ? 9.519 7.965 13.517 1.00 96.38 101 SER A C 1
ATOM 796 O O . SER A 1 101 ? 8.596 7.148 13.517 1.00 96.38 101 SER A O 1
ATOM 798 N N . GLY A 1 102 ? 10.322 8.097 12.456 1.00 92.06 102 GLY A N 1
ATOM 799 C CA . GLY A 1 102 ? 10.157 7.261 11.262 1.00 92.06 102 GLY A CA 1
ATOM 800 C C . GLY A 1 102 ? 10.183 5.761 11.589 1.00 92.06 102 GLY A C 1
ATOM 801 O O . GLY A 1 102 ? 9.411 4.992 11.029 1.00 92.06 102 GLY A O 1
ATOM 802 N N . ALA A 1 103 ? 10.998 5.333 12.559 1.00 94.12 103 ALA A N 1
ATOM 803 C CA . ALA A 1 103 ? 11.016 3.945 13.020 1.00 94.12 103 ALA A CA 1
ATOM 804 C C . ALA A 1 103 ? 9.691 3.520 13.672 1.00 94.12 103 ALA A C 1
ATOM 806 O O . ALA A 1 103 ? 9.231 2.411 13.425 1.00 94.12 103 ALA A O 1
ATOM 807 N N . GLN A 1 104 ? 9.071 4.389 14.471 1.00 95.44 104 GLN A N 1
ATOM 808 C CA . GLN A 1 104 ? 7.772 4.128 15.094 1.00 95.44 104 GLN A CA 1
ATOM 809 C C . GLN A 1 104 ? 6.682 3.960 14.031 1.00 95.44 104 GLN A C 1
ATOM 811 O O . GLN A 1 104 ? 5.947 2.971 14.045 1.00 95.44 104 GLN A O 1
ATOM 816 N N . LEU A 1 105 ? 6.632 4.899 13.082 1.00 94.88 105 LEU A N 1
ATOM 817 C CA . LEU A 1 105 ? 5.627 4.950 12.023 1.00 94.88 105 LEU A CA 1
ATOM 818 C C . LEU A 1 105 ? 5.779 3.788 11.032 1.00 94.88 105 LEU A C 1
ATOM 820 O O . LEU A 1 105 ? 4.843 3.021 10.817 1.00 94.88 105 LEU A O 1
ATOM 824 N N . HIS A 1 106 ? 6.979 3.597 10.482 1.00 94.06 106 HIS A N 1
ATOM 825 C CA . HIS A 1 106 ? 7.226 2.589 9.447 1.00 94.06 106 HIS A CA 1
ATOM 826 C C . HIS A 1 106 ? 7.234 1.151 9.956 1.00 94.06 106 HIS A C 1
ATOM 828 O O . HIS A 1 106 ? 7.131 0.232 9.140 1.00 94.06 106 HIS A O 1
ATOM 834 N N . ARG A 1 107 ? 7.384 0.950 11.271 1.00 95.75 107 ARG A N 1
ATOM 835 C CA . ARG A 1 107 ? 7.411 -0.376 11.896 1.00 95.75 107 ARG A CA 1
ATOM 836 C C . ARG A 1 107 ? 6.162 -0.655 12.720 1.00 95.75 107 ARG A C 1
ATOM 838 O O . ARG A 1 107 ? 6.166 -1.646 13.432 1.00 95.75 107 ARG A O 1
ATOM 845 N N . PHE A 1 108 ? 5.115 0.164 12.647 1.00 96.81 108 PHE A N 1
ATOM 846 C CA . PHE A 1 108 ? 3.841 -0.092 13.331 1.00 96.81 108 PHE A CA 1
ATOM 847 C C . PHE A 1 108 ? 3.988 -0.387 14.830 1.00 96.81 108 PHE A C 1
ATOM 849 O O . PHE A 1 108 ? 3.335 -1.283 15.355 1.00 96.81 108 PHE A O 1
ATOM 856 N N . THR A 1 109 ? 4.888 0.305 15.534 1.00 96.75 109 THR A N 1
ATOM 857 C CA . THR A 1 109 ? 5.255 -0.108 16.903 1.00 96.75 109 THR A CA 1
ATOM 858 C C . THR A 1 109 ? 4.161 0.164 17.940 1.00 96.75 109 THR A C 1
ATOM 860 O O . THR A 1 109 ? 4.322 -0.207 19.096 1.00 96.75 109 THR A O 1
ATOM 863 N N . TRP A 1 110 ? 3.067 0.833 17.557 1.00 97.38 110 TRP A N 1
ATOM 864 C CA . TRP A 1 110 ? 1.869 0.980 18.393 1.00 97.38 110 TRP A CA 1
ATOM 865 C C . TRP A 1 110 ? 0.918 -0.222 18.293 1.00 97.38 110 TRP A C 1
ATOM 867 O O . TRP A 1 110 ? -0.057 -0.284 19.040 1.00 97.38 110 TRP A O 1
ATOM 877 N N . LEU A 1 111 ? 1.173 -1.154 17.371 1.00 97.69 111 LEU A N 1
ATOM 878 C CA . LEU A 1 111 ? 0.380 -2.362 17.174 1.00 97.69 111 LEU A CA 1
ATOM 879 C C . LEU A 1 111 ? 1.126 -3.581 17.711 1.00 97.69 111 LEU A C 1
ATOM 881 O O . LEU A 1 111 ? 2.327 -3.736 17.483 1.00 97.69 111 LEU A O 1
ATOM 885 N N . ALA A 1 112 ? 0.376 -4.470 18.358 1.00 97.38 112 ALA A N 1
ATOM 886 C CA . ALA A 1 112 ? 0.814 -5.837 18.597 1.00 97.38 112 ALA A CA 1
ATOM 887 C C . ALA A 1 112 ? 0.847 -6.623 17.272 1.00 97.38 112 ALA A C 1
ATOM 889 O O . ALA A 1 112 ? 0.072 -6.337 16.354 1.00 97.38 112 ALA A O 1
ATOM 890 N N . ASP A 1 113 ? 1.749 -7.596 17.162 1.00 96.38 113 ASP A N 1
ATOM 891 C CA . ASP A 1 113 ? 2.046 -8.313 15.915 1.00 96.38 113 ASP A CA 1
ATOM 892 C C . ASP A 1 113 ? 0.822 -9.055 15.365 1.00 96.38 113 ASP A C 1
ATOM 894 O O . ASP A 1 113 ? 0.583 -9.056 14.159 1.00 96.38 113 ASP A O 1
ATOM 898 N N . GLU A 1 114 ? -0.021 -9.599 16.241 1.00 96.69 114 GLU A N 1
ATOM 899 C CA . GLU A 1 114 ? -1.268 -10.274 15.885 1.00 96.69 114 GLU A CA 1
ATOM 900 C C . GLU A 1 114 ? -2.306 -9.357 15.214 1.00 96.69 114 GLU A C 1
ATOM 902 O O . GLU A 1 114 ? -3.207 -9.852 14.528 1.00 96.69 114 GLU A O 1
ATOM 907 N N . LEU A 1 115 ? -2.176 -8.034 15.372 1.00 97.19 115 LEU A N 1
ATOM 908 C CA . LEU A 1 115 ? -3.030 -7.030 14.728 1.00 97.19 115 LEU A CA 1
ATOM 909 C C . LEU A 1 115 ? -2.519 -6.622 13.338 1.00 97.19 115 LEU A C 1
ATOM 911 O O . LEU A 1 115 ? -3.183 -5.838 12.655 1.00 97.19 115 LEU A O 1
ATOM 915 N N . ILE A 1 116 ? -1.361 -7.133 12.913 1.00 97.12 116 ILE A N 1
ATOM 916 C CA . ILE A 1 116 ? -0.754 -6.862 11.609 1.00 97.12 116 ILE A CA 1
ATOM 917 C C . ILE A 1 116 ? -0.997 -8.072 10.703 1.00 97.12 116 ILE A C 1
ATOM 919 O O . ILE A 1 116 ? -0.346 -9.110 10.815 1.00 97.12 116 ILE A O 1
ATOM 923 N N . GLY A 1 117 ? -1.947 -7.945 9.780 1.00 95.25 117 GLY A N 1
ATOM 924 C CA . GLY A 1 117 ? -2.227 -8.980 8.788 1.00 95.25 117 GLY A CA 1
ATOM 925 C C . GLY A 1 117 ? -1.222 -8.999 7.637 1.00 95.25 117 GLY A C 1
ATOM 926 O O . GLY A 1 117 ? -0.484 -8.037 7.399 1.00 95.25 117 GLY A O 1
ATOM 927 N N . ALA A 1 118 ? -1.222 -10.104 6.895 1.00 94.38 118 ALA A N 1
ATOM 928 C CA . ALA A 1 118 ? -0.413 -10.278 5.697 1.00 94.38 118 ALA A CA 1
ATOM 929 C C . ALA A 1 118 ? -1.250 -10.039 4.432 1.00 94.38 118 ALA A C 1
ATOM 931 O O . ALA A 1 118 ? -2.365 -10.544 4.312 1.00 94.38 118 ALA A O 1
ATOM 932 N N . LEU A 1 119 ? -0.695 -9.293 3.478 1.00 92.81 119 LEU A N 1
ATOM 933 C CA . LEU A 1 119 ? -1.180 -9.256 2.097 1.00 92.81 119 LEU A CA 1
ATOM 934 C C . LEU A 1 119 ? -0.406 -10.271 1.239 1.00 92.81 119 LEU A C 1
ATOM 936 O O . LEU A 1 119 ? 0.754 -10.562 1.556 1.00 92.81 119 LEU A O 1
ATOM 940 N N . PRO A 1 120 ? -0.994 -10.771 0.133 1.00 93.44 120 PRO A N 1
ATOM 941 C CA . PRO A 1 120 ? -0.257 -11.568 -0.842 1.00 93.44 120 PRO A CA 1
ATOM 942 C C . PRO A 1 120 ? 0.952 -10.798 -1.375 1.00 93.44 120 PRO A C 1
ATOM 944 O O . PRO A 1 120 ? 0.888 -9.586 -1.602 1.00 93.44 120 PRO A O 1
ATOM 947 N N . ARG A 1 121 ? 2.069 -11.499 -1.566 1.00 94.19 121 ARG A N 1
ATOM 948 C CA . ARG A 1 121 ? 3.375 -10.887 -1.845 1.00 94.19 121 ARG A CA 1
ATOM 949 C C . ARG A 1 121 ? 3.404 -10.101 -3.156 1.00 94.19 121 ARG A C 1
ATOM 951 O O . ARG A 1 121 ? 4.161 -9.141 -3.282 1.00 94.19 121 ARG A O 1
ATOM 958 N N . GLU A 1 122 ? 2.564 -10.480 -4.110 1.00 94.44 122 GLU A N 1
ATOM 959 C CA . GLU A 1 122 ? 2.419 -9.860 -5.427 1.00 94.44 122 GLU A CA 1
ATOM 960 C C . GLU A 1 122 ? 1.969 -8.393 -5.333 1.00 94.44 122 GLU A C 1
ATOM 962 O O . GLU A 1 122 ? 2.226 -7.619 -6.253 1.00 94.44 122 GLU A O 1
ATOM 967 N N . TRP A 1 123 ? 1.337 -7.992 -4.224 1.00 94.81 123 TRP A N 1
ATOM 968 C CA . TRP A 1 123 ? 0.889 -6.616 -3.968 1.00 94.81 123 TRP A CA 1
ATOM 969 C C . TRP A 1 123 ? 1.987 -5.671 -3.463 1.00 94.81 123 TRP A C 1
ATOM 971 O O . TRP A 1 123 ? 1.720 -4.497 -3.212 1.00 94.81 123 TRP A O 1
ATOM 981 N N . ASN A 1 124 ? 3.213 -6.163 -3.299 1.00 96.50 124 ASN A N 1
ATOM 982 C CA . ASN A 1 124 ? 4.389 -5.359 -2.976 1.00 96.50 124 ASN A CA 1
ATOM 983 C C . ASN A 1 124 ? 5.647 -6.142 -3.370 1.00 96.50 124 AS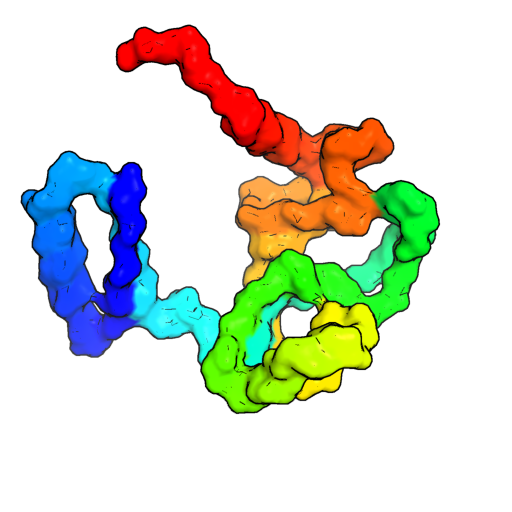N A C 1
ATOM 985 O O . ASN A 1 124 ? 6.420 -6.588 -2.518 1.00 96.50 124 ASN A O 1
ATOM 989 N N . TRP A 1 125 ? 5.810 -6.389 -4.666 1.00 96.62 125 TRP A N 1
ATOM 990 C CA . TRP A 1 125 ? 6.926 -7.166 -5.189 1.00 96.62 125 TRP A CA 1
ATOM 991 C C . TRP A 1 125 ? 8.196 -6.314 -5.255 1.00 96.62 125 TRP A C 1
ATOM 993 O O . TRP A 1 125 ? 8.155 -5.185 -5.734 1.00 96.62 125 TRP A O 1
ATOM 1003 N N . LEU A 1 126 ? 9.329 -6.854 -4.795 1.00 95.25 126 LEU A N 1
ATOM 1004 C CA . LEU A 1 126 ? 10.623 -6.161 -4.769 1.00 95.25 126 LEU A CA 1
ATOM 1005 C C . LEU A 1 126 ? 11.515 -6.676 -5.912 1.00 95.25 126 LEU A C 1
ATOM 1007 O O . LEU A 1 126 ? 12.337 -7.566 -5.676 1.00 95.25 126 LEU A O 1
ATOM 1011 N N . PRO A 1 127 ? 11.380 -6.176 -7.153 1.00 94.56 127 PRO A N 1
ATOM 1012 C CA . PRO A 1 127 ? 12.021 -6.797 -8.310 1.00 94.56 127 PRO A CA 1
ATOM 1013 C C . PRO A 1 127 ? 13.556 -6.751 -8.246 1.00 94.56 127 PRO A C 1
ATOM 1015 O O . PRO A 1 127 ? 14.203 -7.738 -8.582 1.00 94.56 127 PRO A O 1
ATOM 1018 N N . GLN A 1 128 ? 14.143 -5.673 -7.713 1.00 89.62 128 GLN A N 1
ATOM 1019 C CA . GLN A 1 128 ? 15.593 -5.557 -7.467 1.00 89.62 128 GLN A CA 1
ATOM 1020 C C . GLN A 1 128 ? 16.138 -6.655 -6.545 1.00 89.62 128 GLN A C 1
ATOM 1022 O O . GLN A 1 128 ? 17.302 -7.032 -6.628 1.00 89.62 128 GLN A O 1
ATOM 1027 N N . GLU A 1 129 ? 15.295 -7.171 -5.653 1.00 88.69 129 GLU A N 1
ATOM 1028 C CA . GLU A 1 129 ? 15.716 -8.097 -4.607 1.00 88.69 129 GLU A CA 1
ATOM 1029 C C . GLU A 1 129 ? 15.336 -9.545 -4.909 1.00 88.69 129 GLU A C 1
ATOM 1031 O O . GLU A 1 129 ? 16.027 -10.469 -4.466 1.00 88.69 129 GLU A O 1
ATOM 1036 N N . LEU A 1 130 ? 14.237 -9.740 -5.642 1.00 91.69 130 LEU A N 1
ATOM 1037 C CA . LEU A 1 130 ? 13.579 -11.028 -5.868 1.00 91.69 130 LEU A CA 1
ATOM 1038 C C . LEU A 1 130 ? 13.571 -11.460 -7.338 1.00 91.69 130 LEU A C 1
ATOM 1040 O O . LEU A 1 130 ? 13.191 -12.591 -7.630 1.00 91.69 130 LEU A O 1
ATOM 1044 N N . GLY A 1 131 ? 13.995 -10.585 -8.249 1.00 93.44 131 GLY A N 1
ATOM 1045 C CA . GLY A 1 131 ? 13.952 -10.827 -9.684 1.00 93.44 131 GLY A CA 1
ATOM 1046 C C . GLY A 1 131 ? 12.568 -10.578 -10.301 1.00 93.44 131 GLY A C 1
ATOM 1047 O O . GLY A 1 131 ? 11.665 -10.045 -9.646 1.00 93.44 131 GLY A O 1
ATOM 1048 N N . PRO A 1 132 ? 12.399 -10.916 -11.589 1.00 95.81 132 PRO A N 1
ATOM 1049 C CA . PRO A 1 132 ? 11.150 -10.698 -12.307 1.00 95.81 132 PRO A CA 1
ATOM 1050 C C . PRO A 1 132 ? 10.033 -11.633 -11.825 1.00 95.81 132 PRO A C 1
ATOM 1052 O O . PRO A 1 132 ? 10.269 -12.807 -11.549 1.00 95.81 132 PRO A O 1
ATOM 1055 N N . ASN A 1 133 ? 8.804 -11.117 -11.774 1.00 96.69 133 ASN A N 1
ATOM 1056 C CA . ASN A 1 133 ? 7.600 -11.888 -11.471 1.00 96.69 133 ASN A CA 1
ATOM 1057 C C . ASN A 1 133 ? 6.430 -11.405 -12.350 1.00 96.69 133 ASN A C 1
ATOM 1059 O O . ASN A 1 133 ? 5.917 -10.312 -12.103 1.00 96.69 133 ASN A O 1
ATOM 1063 N N . PRO A 1 134 ? 5.986 -12.187 -13.351 1.00 93.56 134 PRO A N 1
ATOM 1064 C CA . PRO A 1 134 ? 4.878 -11.794 -14.224 1.00 93.56 134 PRO A CA 1
ATOM 1065 C C . PRO A 1 134 ? 3.527 -11.712 -13.495 1.00 93.56 134 PRO A C 1
ATOM 1067 O O . PRO A 1 134 ? 2.618 -11.040 -13.975 1.00 93.56 134 PRO A O 1
ATOM 1070 N N . ASP A 1 135 ? 3.393 -12.349 -12.328 1.00 93.56 135 ASP A N 1
ATOM 1071 C CA . ASP A 1 135 ? 2.168 -12.315 -11.530 1.00 93.56 135 ASP A CA 1
ATOM 1072 C C . ASP A 1 135 ? 2.098 -11.112 -10.581 1.00 93.56 135 ASP A C 1
ATOM 1074 O O . ASP A 1 135 ? 1.036 -10.870 -9.991 1.00 93.56 135 ASP A O 1
ATOM 1078 N N . ALA A 1 136 ? 3.185 -10.339 -10.451 1.00 94.19 136 ALA A N 1
ATOM 1079 C CA . ALA A 1 136 ? 3.241 -9.160 -9.595 1.00 94.19 136 ALA A CA 1
ATOM 1080 C C . ALA A 1 136 ? 2.134 -8.153 -9.951 1.00 94.19 136 ALA A C 1
ATOM 1082 O O . ALA A 1 136 ? 1.913 -7.820 -11.113 1.00 94.19 136 ALA A O 1
ATOM 1083 N N . LYS A 1 137 ? 1.431 -7.662 -8.927 1.00 90.56 137 LYS A N 1
ATOM 1084 C CA . LYS A 1 137 ? 0.359 -6.660 -9.052 1.00 90.56 137 LYS A CA 1
ATOM 1085 C C . LYS A 1 137 ? 0.863 -5.247 -8.785 1.00 90.56 137 LYS A C 1
ATOM 1087 O O . LYS A 1 137 ? 0.293 -4.293 -9.303 1.00 90.56 137 LYS A O 1
ATOM 1092 N N . LEU A 1 138 ? 1.921 -5.116 -7.985 1.00 93.75 138 LEU A N 1
ATOM 1093 C CA . LEU A 1 138 ? 2.554 -3.842 -7.670 1.00 93.75 138 LEU A CA 1
ATOM 1094 C C . LEU A 1 138 ? 4.059 -4.038 -7.487 1.00 93.75 138 LEU A C 1
ATOM 1096 O O . LEU A 1 138 ? 4.496 -4.900 -6.724 1.00 93.75 138 LEU A O 1
ATOM 1100 N N . LEU A 1 139 ? 4.839 -3.220 -8.192 1.00 95.25 139 LEU A N 1
ATOM 1101 C CA . LEU A 1 139 ? 6.298 -3.235 -8.167 1.00 95.25 139 LEU A CA 1
ATOM 1102 C C . LEU A 1 139 ? 6.828 -2.130 -7.257 1.00 95.25 139 LEU A C 1
ATOM 1104 O O . LEU A 1 139 ? 6.427 -0.973 -7.364 1.00 95.25 139 LEU A O 1
ATOM 1108 N N . HIS A 1 140 ? 7.759 -2.488 -6.382 1.00 95.62 140 HIS A N 1
ATOM 1109 C CA . HIS A 1 140 ? 8.398 -1.583 -5.442 1.00 95.62 140 HIS A CA 1
ATOM 1110 C C . HIS A 1 140 ? 9.920 -1.691 -5.567 1.00 95.62 140 HIS A C 1
ATOM 1112 O O . HIS A 1 140 ? 10.570 -2.571 -4.999 1.00 95.62 140 HIS A O 1
ATOM 1118 N N . TRP A 1 141 ? 10.499 -0.754 -6.314 1.00 94.06 141 TRP A N 1
ATOM 1119 C CA . TRP A 1 141 ? 11.945 -0.562 -6.389 1.00 94.06 141 TRP A CA 1
ATOM 1120 C C . TRP A 1 141 ? 12.436 0.146 -5.119 1.00 94.06 141 TRP A C 1
ATOM 1122 O O . TRP A 1 141 ? 12.115 1.309 -4.879 1.00 94.06 141 TRP A O 1
ATOM 1132 N N . THR A 1 142 ? 13.184 -0.568 -4.275 1.00 89.25 142 THR A N 1
ATOM 1133 C CA . THR A 1 142 ? 13.596 -0.117 -2.933 1.00 89.25 142 THR A CA 1
ATOM 1134 C C . THR A 1 142 ? 14.970 0.553 -2.895 1.00 89.25 142 THR A C 1
ATOM 1136 O O . THR A 1 142 ? 15.260 1.271 -1.926 1.00 89.25 142 THR A O 1
ATOM 1139 N N . LEU A 1 143 ? 15.824 0.304 -3.894 1.00 88.25 143 LEU A N 1
ATOM 1140 C CA . LEU A 1 143 ? 17.186 0.848 -3.980 1.00 88.25 143 LEU A CA 1
ATOM 1141 C C . LEU A 1 143 ? 17.253 2.141 -4.796 1.00 88.25 143 LEU A C 1
ATOM 1143 O O . LEU A 1 143 ? 18.095 2.987 -4.510 1.00 88.25 143 LEU A O 1
ATOM 1147 N N . GLY A 1 144 ? 16.338 2.309 -5.745 1.00 89.06 144 GLY A N 1
ATOM 1148 C CA . GLY A 1 144 ? 16.209 3.455 -6.639 1.00 89.06 144 GLY A CA 1
ATOM 1149 C C . GLY A 1 144 ? 15.239 3.117 -7.767 1.00 89.06 144 GLY A C 1
ATOM 1150 O O . GLY A 1 144 ? 15.148 1.962 -8.169 1.00 89.06 144 GLY A O 1
ATOM 1151 N N . THR A 1 145 ? 14.450 4.085 -8.225 1.00 91.62 145 THR A N 1
ATOM 1152 C CA . THR A 1 145 ? 13.454 3.865 -9.285 1.00 91.62 145 THR A CA 1
ATOM 1153 C C . THR A 1 145 ? 14.092 3.881 -10.679 1.00 91.62 145 THR A C 1
ATOM 1155 O O . THR A 1 145 ? 15.071 4.603 -10.870 1.00 91.62 145 THR A O 1
ATOM 1158 N N . PRO A 1 146 ? 13.502 3.211 -11.687 1.00 95.56 146 PRO A N 1
ATOM 1159 C CA . PRO A 1 146 ? 14.067 3.144 -13.044 1.00 95.56 146 PRO A CA 1
ATOM 1160 C C . PRO A 1 146 ? 14.258 4.474 -13.795 1.00 95.56 146 PRO A C 1
ATOM 1162 O O . PRO A 1 146 ? 14.804 4.491 -14.892 1.00 95.56 146 PRO A O 1
ATOM 1165 N N . CYS A 1 147 ? 13.828 5.609 -13.235 1.00 92.50 147 CYS A N 1
ATOM 1166 C CA . CYS A 1 147 ? 14.142 6.936 -13.772 1.00 92.50 147 CYS A CA 1
ATOM 1167 C C . CYS A 1 147 ? 15.584 7.398 -13.519 1.00 92.50 147 CYS A C 1
ATOM 1169 O O . CYS A 1 147 ? 16.034 8.340 -14.170 1.00 92.50 147 CYS A O 1
ATOM 1171 N N . PHE A 1 148 ? 16.282 6.787 -12.564 1.00 92.06 148 PHE A N 1
ATOM 1172 C CA . PHE A 1 148 ? 17.694 7.034 -12.302 1.00 92.06 148 PHE A CA 1
ATOM 1173 C C . PHE A 1 148 ? 18.536 6.174 -13.247 1.00 92.06 148 PHE A C 1
ATOM 1175 O O . PHE A 1 148 ? 18.217 5.006 -13.464 1.00 92.06 148 PHE A O 1
ATOM 1182 N N . HIS A 1 149 ? 19.618 6.737 -13.788 1.00 91.31 149 HIS A N 1
ATOM 1183 C CA . HIS A 1 149 ? 20.450 6.063 -14.790 1.00 91.31 149 HIS A CA 1
ATOM 1184 C C . HIS A 1 149 ? 21.000 4.727 -14.271 1.00 91.31 149 HIS A C 1
ATOM 1186 O O . HIS A 1 149 ? 21.024 3.737 -14.990 1.00 91.31 149 HIS A O 1
ATOM 1192 N N . GLU A 1 150 ? 21.383 4.690 -12.998 1.00 92.00 150 GLU A N 1
ATOM 1193 C CA . GLU A 1 150 ? 21.963 3.529 -12.322 1.00 92.00 150 GLU A CA 1
ATOM 1194 C C . GLU A 1 150 ? 20.980 2.360 -12.160 1.00 92.00 150 GLU A C 1
ATOM 1196 O O . GLU A 1 150 ? 21.413 1.237 -11.920 1.00 92.00 150 GLU A O 1
ATOM 1201 N N . TYR A 1 151 ? 19.675 2.622 -12.283 1.00 92.81 151 TYR A N 1
ATOM 1202 C CA . TYR A 1 151 ? 18.591 1.657 -12.062 1.00 92.81 151 TYR A CA 1
ATOM 1203 C C . TYR A 1 151 ? 17.696 1.492 -13.304 1.00 92.81 151 TYR A C 1
ATOM 1205 O O . TYR A 1 151 ? 16.640 0.860 -13.238 1.00 92.81 151 TYR A O 1
ATOM 1213 N N . ALA A 1 152 ? 18.092 2.071 -14.444 1.00 94.06 152 ALA A N 1
ATOM 1214 C CA . ALA A 1 152 ? 17.277 2.126 -15.657 1.00 94.06 152 ALA A CA 1
ATOM 1215 C C . ALA A 1 152 ? 16.954 0.741 -16.242 1.00 94.06 152 ALA A C 1
ATOM 1217 O O . ALA A 1 152 ? 15.888 0.576 -16.839 1.00 94.06 152 ALA A O 1
ATOM 1218 N N . ASP A 1 153 ? 17.839 -0.233 -16.013 1.00 95.62 153 ASP A N 1
ATOM 1219 C CA . ASP A 1 153 ? 17.758 -1.607 -16.522 1.00 95.62 153 ASP A CA 1
ATOM 1220 C C . ASP A 1 153 ? 17.496 -2.645 -15.417 1.00 95.62 153 ASP A C 1
ATOM 1222 O O . ASP A 1 153 ? 17.688 -3.848 -15.616 1.00 95.62 153 ASP A O 1
ATOM 1226 N N . ASP A 1 154 ? 17.058 -2.200 -14.235 1.00 94.69 154 ASP A N 1
ATOM 1227 C CA . ASP A 1 154 ? 16.736 -3.108 -13.137 1.00 94.69 154 ASP A CA 1
ATOM 1228 C C . ASP A 1 154 ? 15.640 -4.116 -13.510 1.00 94.69 154 ASP A C 1
ATOM 1230 O O . ASP A 1 154 ? 14.841 -3.884 -14.427 1.00 94.69 154 ASP A O 1
ATOM 1234 N N . PRO A 1 155 ? 15.521 -5.235 -12.769 1.00 96.56 155 PRO A N 1
ATOM 1235 C CA . PRO A 1 155 ? 14.457 -6.192 -13.013 1.00 96.56 155 PRO A CA 1
ATOM 1236 C C . PRO A 1 155 ? 13.087 -5.501 -13.092 1.00 96.56 155 PRO A C 1
ATOM 1238 O O . PRO A 1 155 ? 12.726 -4.669 -12.255 1.00 96.56 155 PRO A O 1
ATOM 1241 N N . MET A 1 156 ? 12.333 -5.844 -14.138 1.00 96.62 156 MET A N 1
ATOM 1242 C CA . MET A 1 156 ? 11.014 -5.281 -14.461 1.00 96.62 156 MET A CA 1
ATOM 1243 C C . MET A 1 156 ? 10.977 -3.764 -14.747 1.00 96.62 156 MET A C 1
ATOM 1245 O O . MET A 1 156 ? 9.886 -3.212 -14.877 1.00 96.62 156 MET A O 1
ATOM 1249 N N . ALA A 1 157 ? 12.118 -3.083 -14.925 1.00 96.56 157 ALA A N 1
ATOM 1250 C CA . ALA A 1 157 ? 12.174 -1.653 -15.264 1.00 96.56 157 ALA A CA 1
ATOM 1251 C C . ALA A 1 157 ? 11.430 -1.295 -16.563 1.00 96.56 157 ALA A C 1
ATOM 1253 O O . ALA A 1 157 ? 10.863 -0.209 -16.673 1.00 96.56 157 ALA A O 1
ATOM 1254 N N . ALA A 1 158 ? 11.355 -2.228 -17.517 1.00 96.06 158 ALA A N 1
ATOM 1255 C CA . ALA A 1 158 ? 10.564 -2.068 -18.736 1.00 96.06 158 ALA A CA 1
ATOM 1256 C C . ALA A 1 158 ? 9.088 -1.726 -18.456 1.00 96.06 158 ALA A C 1
ATOM 1258 O O . ALA A 1 158 ? 8.511 -0.92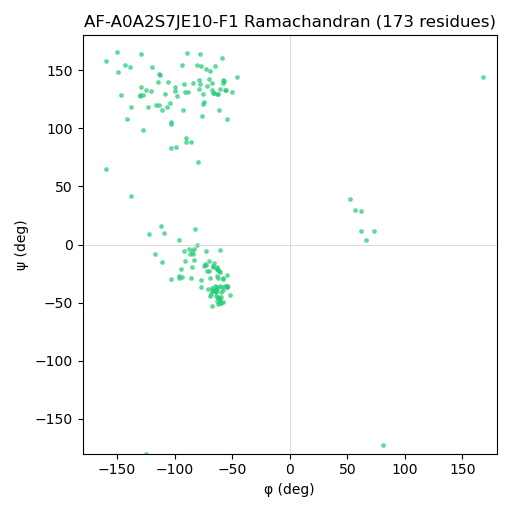7 -19.191 1.00 96.06 158 ALA A O 1
ATOM 1259 N N . GLU A 1 159 ? 8.491 -2.270 -17.388 1.00 93.56 159 GLU A N 1
ATOM 1260 C CA . GLU A 1 159 ? 7.121 -1.916 -16.998 1.00 93.56 159 GLU A CA 1
ATOM 1261 C C . GLU A 1 159 ? 7.029 -0.471 -16.506 1.00 93.56 159 GLU A C 1
ATOM 1263 O O . GLU A 1 159 ? 6.116 0.252 -16.892 1.00 93.56 159 GLU A O 1
ATOM 1268 N N . TRP A 1 160 ? 8.014 0.000 -15.737 1.00 94.44 160 TRP A N 1
ATOM 1269 C CA . TRP A 1 160 ? 8.063 1.397 -15.304 1.00 94.44 160 TRP A CA 1
ATOM 1270 C C . TRP A 1 160 ? 8.158 2.363 -16.494 1.00 94.44 160 TRP A C 1
ATOM 1272 O O . TRP A 1 160 ? 7.413 3.340 -16.566 1.00 94.44 160 TRP A O 1
ATOM 1282 N N . HIS A 1 161 ? 9.046 2.076 -17.453 1.00 94.56 161 HIS A N 1
ATOM 1283 C CA . HIS A 1 161 ? 9.213 2.907 -18.652 1.00 94.56 161 HIS A CA 1
ATOM 1284 C C . HIS A 1 161 ? 7.957 2.905 -19.526 1.00 94.56 161 HIS A C 1
ATOM 1286 O O . HIS A 1 161 ? 7.571 3.953 -20.043 1.00 94.56 161 HIS A O 1
ATOM 1292 N N . ARG A 1 162 ? 7.286 1.753 -19.654 1.00 90.38 162 ARG A N 1
ATOM 1293 C CA . ARG A 1 162 ? 6.006 1.626 -20.363 1.00 90.38 162 ARG A CA 1
ATOM 1294 C C . ARG A 1 162 ? 4.928 2.503 -19.726 1.00 90.38 162 ARG A C 1
ATOM 1296 O O . ARG A 1 162 ? 4.304 3.292 -20.432 1.00 90.38 162 ARG A O 1
ATOM 1303 N N . GLU A 1 163 ? 4.748 2.411 -18.410 1.00 87.62 163 GLU A N 1
ATOM 1304 C CA . GLU A 1 163 ? 3.771 3.226 -17.677 1.00 87.62 163 GLU A CA 1
ATOM 1305 C C . GLU A 1 163 ? 4.096 4.723 -17.755 1.00 87.62 163 GLU A C 1
ATOM 1307 O O . GLU A 1 163 ? 3.195 5.545 -17.916 1.00 87.62 163 GLU A O 1
ATOM 1312 N N . ARG A 1 164 ? 5.381 5.100 -17.739 1.00 85.50 164 ARG A N 1
ATOM 1313 C CA . ARG A 1 164 ? 5.787 6.494 -17.960 1.00 85.50 164 ARG A CA 1
ATOM 1314 C C . ARG A 1 164 ? 5.409 7.003 -19.348 1.00 85.50 164 ARG A C 1
ATOM 1316 O O . ARG A 1 164 ? 4.871 8.100 -19.454 1.00 85.50 164 ARG A O 1
ATOM 1323 N N . LEU A 1 165 ? 5.656 6.220 -20.399 1.00 84.06 165 LEU A N 1
ATOM 1324 C CA . LEU A 1 165 ? 5.255 6.591 -21.761 1.00 84.06 165 LEU A CA 1
ATOM 1325 C C . LEU A 1 165 ? 3.739 6.808 -21.868 1.00 84.06 165 LEU A C 1
ATOM 1327 O O . LEU A 1 165 ? 3.304 7.703 -22.589 1.00 84.06 165 LEU A O 1
ATOM 1331 N N . LEU A 1 166 ? 2.942 6.012 -21.148 1.00 77.19 166 LEU A N 1
ATOM 1332 C CA . LEU A 1 166 ? 1.489 6.186 -21.069 1.00 77.19 166 LEU A CA 1
ATOM 1333 C C . LEU A 1 166 ? 1.093 7.429 -20.262 1.00 77.19 166 LEU A C 1
ATOM 1335 O O . LEU A 1 166 ? 0.150 8.117 -20.644 1.00 77.19 166 LEU A O 1
ATOM 1339 N N . ALA A 1 167 ? 1.804 7.737 -19.177 1.00 74.62 167 ALA A N 1
ATOM 1340 C CA . ALA A 1 167 ? 1.553 8.925 -18.361 1.00 74.62 167 ALA A CA 1
ATOM 1341 C C . ALA A 1 167 ? 1.882 10.232 -19.103 1.00 74.62 167 ALA A C 1
ATOM 1343 O O . ALA A 1 167 ? 1.146 11.209 -18.983 1.00 74.62 167 ALA A O 1
ATOM 1344 N N . ASP A 1 168 ? 2.950 10.228 -19.903 1.00 76.19 168 ASP A N 1
ATOM 1345 C CA . ASP A 1 168 ? 3.379 11.366 -20.725 1.00 76.19 168 ASP A CA 1
ATOM 1346 C C . ASP A 1 168 ? 2.607 11.448 -22.066 1.00 76.19 168 ASP A C 1
ATOM 1348 O O . ASP A 1 168 ? 2.793 12.385 -22.853 1.00 76.19 168 ASP A O 1
ATOM 1352 N N . TYR A 1 169 ? 1.728 10.479 -22.360 1.00 77.81 169 TYR A N 1
ATOM 1353 C CA . TYR A 1 169 ? 0.988 10.425 -23.618 1.00 77.81 169 TYR A CA 1
ATOM 1354 C C . TYR A 1 169 ? 0.011 11.599 -23.760 1.00 77.81 169 TYR A C 1
ATOM 1356 O O . TYR A 1 169 ? -0.846 11.847 -22.915 1.00 77.81 169 TYR A O 1
ATOM 1364 N N . SER A 1 170 ? 0.075 12.269 -24.911 1.00 76.75 170 SER A N 1
ATOM 1365 C CA . SER A 1 170 ? -0.917 13.252 -25.355 1.00 76.75 170 SER A CA 1
ATOM 1366 C C . SER A 1 170 ? -1.529 12.805 -26.680 1.00 76.75 170 SER A C 1
ATOM 1368 O O . SER A 1 170 ? -0.798 12.460 -27.614 1.00 76.75 170 SER A O 1
ATOM 1370 N N . GLN A 1 171 ? -2.860 12.842 -26.790 1.00 78.81 171 GLN A N 1
ATOM 1371 C CA . GLN A 1 171 ? -3.574 12.472 -28.013 1.00 78.81 171 GLN A CA 1
ATOM 1372 C C . GLN A 1 171 ? -3.162 13.392 -29.171 1.00 78.81 171 GLN A C 1
ATOM 1374 O O . GLN A 1 171 ? -3.413 14.591 -29.144 1.00 78.81 171 GLN A O 1
ATOM 1379 N N . GLN A 1 172 ? -2.524 12.826 -30.196 1.00 77.25 172 GLN A N 1
ATOM 1380 C CA . GLN A 1 172 ? -1.986 13.613 -31.313 1.00 77.25 172 GLN A CA 1
ATOM 1381 C C . GLN A 1 172 ? -3.029 13.891 -32.405 1.00 77.25 172 GLN A C 1
ATOM 1383 O O . GLN A 1 172 ? -2.925 14.891 -33.111 1.00 77.25 172 GLN A O 1
ATOM 1388 N N . ARG A 1 173 ? -4.024 13.006 -32.580 1.00 74.81 173 ARG A N 1
ATOM 1389 C CA . ARG A 1 173 ? -5.117 13.143 -33.561 1.00 74.81 173 ARG A CA 1
ATOM 1390 C C . ARG A 1 173 ? -6.397 12.480 -33.046 1.00 74.81 173 ARG A C 1
ATOM 1392 O O . ARG A 1 173 ? -6.334 11.479 -32.329 1.00 74.81 173 ARG A O 1
ATOM 1399 N N . HIS A 1 174 ? -7.548 13.028 -33.430 1.00 63.34 174 HIS A N 1
ATOM 1400 C CA . HIS A 1 174 ? -8.838 12.355 -33.288 1.00 63.34 174 HIS A CA 1
ATOM 1401 C C . HIS A 1 174 ? -8.960 11.272 -34.366 1.00 63.34 174 HIS A C 1
ATOM 1403 O O . HIS A 1 174 ? -8.688 11.543 -35.537 1.00 63.34 174 HIS A O 1
ATOM 1409 N N . GLY A 1 175 ? -9.320 10.059 -33.948 1.00 54.16 175 GLY A N 1
ATOM 1410 C CA . GLY A 1 175 ? -9.884 9.026 -34.814 1.00 54.16 175 GLY A CA 1
ATOM 1411 C C . GLY A 1 175 ? -11.388 9.004 -34.625 1.00 54.16 175 GLY A C 1
ATOM 1412 O O . GLY A 1 175 ? -11.804 9.155 -33.453 1.00 54.16 175 GLY A O 1
#

pLDDT: mean 90.11, std 8.26, range [54.16, 97.69]

Sequence (175 aa):
MIRIFIGYDPREAVAYHVCANSIVRHARQPVAITPLALHTLPDESKAVMCVQHDYKTKAQGKYLGSKNQDYPRKNWSSVVLWNCGHPANRVVTPAFVENGSGAQLHRFTWLADELIGALPREWNWLPQELGPNPDAKLLHWTLGTPCFHEYADDPMAAEWHRERLLADYSQQRHG

Mean predicted aligned error: 9.26 Å

Solvent-accessible surface area (backbone atoms only — not comparable to full-atom values): 10692 Å² total; per-residue (Å²): 118,50,80,46,78,42,68,40,46,89,94,52,48,65,60,40,52,54,52,54,52,52,49,67,75,67,53,94,60,61,71,46,81,43,74,49,31,68,90,79,44,75,70,78,82,22,39,33,32,22,31,82,53,92,71,74,70,88,50,70,56,33,57,94,77,37,78,42,74,77,58,82,52,48,79,20,65,80,48,68,51,72,36,84,83,30,75,79,46,70,69,73,38,73,67,46,60,73,75,44,50,70,67,44,65,49,46,47,66,85,54,60,71,89,31,53,39,76,42,66,56,35,63,58,25,42,23,80,81,72,43,75,60,93,78,48,75,31,82,44,60,86,54,48,51,48,89,40,83,96,26,42,83,40,50,62,21,68,58,56,55,51,53,48,56,60,71,72,58,69,89,85,72,90,130

Nearest PDB structures (foldseek):
  7yzu-assembly1_A  TM=4.368E-01  e=1.388E+00  Agrobacterium tumefaciens
  5x0n-assembly3_E  TM=3.506E-01  e=2.058E+00  Vibrio vulnificus
  8j4o-assembly1_A  TM=3.660E-01  e=3.971E+00  Acinetobacter baumannii

Secondary structure (DSSP, 8-state):
-EEEEEEE-GGGHHHHHHHHHHHHHH-SS-EEEEEEEGGGS--TT-SEEE-------S-SB-GGG-B----TTTTGGGSEEE-TT-GGGGG--HHHHHHS-HHHHHTTTTS-GGGEEEPPGGGGB-HHHH---TT-SSB--SS--TTSGGGTTSTTHHHHHHHHHHHT----S--

Radius of gyration: 20.84 Å; Cα contacts (8 Å, |Δi|>4): 214; chains: 1; bounding box: 56×30×54 Å